Protein AF-A0A356U1D5-F1 (afdb_monomer)

Solvent-accessible surface area (backbone atoms only — not comparable to full-atom values): 4024 Å² total; per-residue (Å²): 136,84,82,77,84,58,64,79,46,73,59,91,96,42,64,34,29,73,44,76,57,70,70,41,42,51,49,33,20,30,52,48,24,48,49,40,40,72,70,64,66,46,82,69,54,76,65,33,62,71,68,54,32,54,80,57,90,56,66,84,80,48,88,44,63,74

Mean predicted aligned error: 4.84 Å

Radius of gyration: 13.39 Å; Cα contacts (8 Å, |Δi|>4): 65; chains: 1; bounding box: 29×35×30 Å

Structure (mmCIF, N/CA/C/O backbone):
data_AF-A0A356U1D5-F1
#
_entry.id   AF-A0A356U1D5-F1
#
loop_
_atom_site.group_PDB
_atom_site.id
_atom_site.type_symbol
_atom_site.label_atom_id
_atom_site.label_alt_id
_atom_site.label_comp_id
_atom_site.label_asym_id
_atom_site.label_entity_id
_atom_site.label_seq_id
_atom_site.pdbx_PDB_ins_code
_atom_site.Cartn_x
_atom_site.Cartn_y
_atom_site.Cartn_z
_atom_site.occupancy
_atom_site.B_iso_or_equiv
_atom_site.auth_seq_id
_atom_site.auth_comp_id
_atom_site.auth_asym_id
_atom_site.auth_atom_id
_atom_site.pdbx_PDB_model_num
ATOM 1 N N . MET A 1 1 ? 19.508 5.162 -19.540 1.00 39.59 1 MET A N 1
ATOM 2 C CA . MET A 1 1 ? 18.723 4.889 -18.320 1.00 39.59 1 MET A CA 1
ATOM 3 C C . MET A 1 1 ? 18.084 6.203 -17.915 1.00 39.59 1 MET A C 1
ATOM 5 O O . MET A 1 1 ? 18.737 7.023 -17.290 1.00 39.59 1 MET A O 1
ATOM 9 N N . THR A 1 2 ? 16.885 6.489 -18.414 1.00 45.19 2 THR A N 1
ATOM 10 C CA . THR A 1 2 ? 16.139 7.696 -18.039 1.00 45.19 2 THR A CA 1
ATOM 11 C C . THR A 1 2 ? 15.457 7.423 -16.704 1.00 45.19 2 THR A C 1
ATOM 13 O O . THR A 1 2 ? 14.502 6.654 -16.641 1.00 45.19 2 THR A O 1
ATOM 16 N N . ASN A 1 3 ? 16.014 7.997 -15.637 1.00 52.62 3 ASN A N 1
ATOM 17 C CA . ASN A 1 3 ? 15.433 8.017 -14.298 1.00 52.62 3 ASN A CA 1
ATOM 18 C C . ASN A 1 3 ? 14.186 8.907 -14.350 1.00 52.62 3 ASN A C 1
ATOM 20 O O . ASN A 1 3 ? 14.270 10.112 -14.143 1.00 52.62 3 ASN A O 1
ATOM 24 N N . ASP A 1 4 ? 13.036 8.347 -14.713 1.00 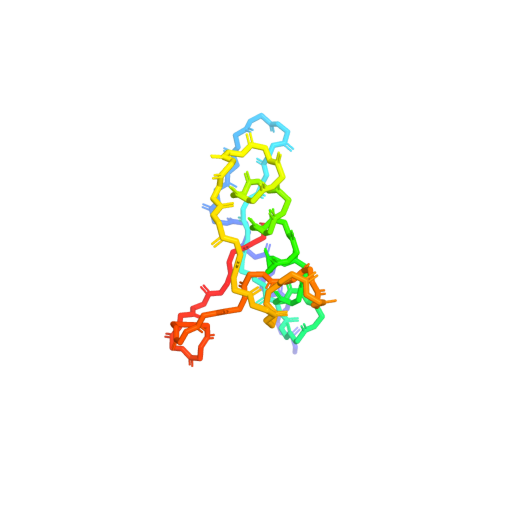58.88 4 ASP A N 1
ATOM 25 C CA . ASP A 1 4 ? 11.797 9.130 -14.748 1.00 58.88 4 ASP A CA 1
ATOM 26 C C . ASP A 1 4 ? 11.164 9.167 -13.349 1.00 58.88 4 ASP A C 1
ATOM 28 O O . ASP A 1 4 ? 10.136 8.540 -13.126 1.00 58.88 4 ASP A O 1
ATOM 32 N N . ASP A 1 5 ? 11.836 9.753 -12.354 1.00 65.50 5 ASP A N 1
ATOM 33 C CA . ASP A 1 5 ? 11.266 9.961 -11.006 1.00 65.50 5 ASP A CA 1
ATOM 34 C C . ASP A 1 5 ? 10.139 11.014 -11.051 1.00 65.50 5 ASP A C 1
ATOM 36 O O . ASP A 1 5 ? 10.100 11.948 -10.248 1.00 65.50 5 ASP A O 1
ATOM 40 N N . SER A 1 6 ? 9.251 10.926 -12.043 1.00 77.62 6 SER A N 1
ATOM 41 C CA . SER A 1 6 ? 8.142 11.842 -12.220 1.00 77.62 6 SER A CA 1
ATOM 42 C C . SER A 1 6 ? 7.177 11.667 -11.054 1.00 77.62 6 SER A C 1
ATOM 44 O O . SER A 1 6 ? 6.444 10.689 -10.919 1.00 77.62 6 SER A O 1
ATOM 46 N N . ILE A 1 7 ? 7.219 12.647 -10.158 1.00 80.31 7 ILE A N 1
ATOM 47 C CA . ILE A 1 7 ? 6.187 12.857 -9.154 1.00 80.31 7 ILE A CA 1
ATOM 48 C C . ILE A 1 7 ? 4.904 13.209 -9.916 1.00 80.31 7 ILE A C 1
ATOM 50 O O . ILE A 1 7 ? 4.858 14.221 -10.617 1.00 80.31 7 ILE A O 1
ATOM 54 N N . PHE A 1 8 ? 3.867 12.380 -9.785 1.00 88.44 8 PHE A N 1
ATOM 55 C CA . PHE A 1 8 ? 2.564 12.607 -10.422 1.00 88.44 8 PHE A CA 1
ATOM 56 C C . PHE A 1 8 ? 1.775 13.707 -9.723 1.00 88.44 8 PHE A C 1
ATOM 58 O O . PHE A 1 8 ? 1.052 14.462 -10.370 1.00 88.44 8 PHE A O 1
ATOM 65 N N . ALA A 1 9 ? 1.899 13.793 -8.399 1.00 90.06 9 ALA A N 1
ATOM 66 C CA . ALA A 1 9 ? 1.192 14.774 -7.592 1.00 90.06 9 ALA A CA 1
ATOM 67 C C . ALA A 1 9 ? 1.969 15.103 -6.316 1.00 90.06 9 ALA A C 1
ATOM 69 O O . ALA A 1 9 ? 2.678 14.261 -5.769 1.00 90.06 9 ALA A O 1
ATOM 70 N N . ALA A 1 10 ? 1.799 16.325 -5.820 1.00 92.38 10 ALA A N 1
ATOM 71 C CA . ALA A 1 10 ? 2.329 16.753 -4.534 1.00 92.38 10 ALA A CA 1
ATOM 72 C C . ALA A 1 10 ? 1.283 17.583 -3.784 1.00 92.38 10 ALA A C 1
ATOM 74 O O . ALA A 1 10 ? 0.568 18.385 -4.387 1.00 92.38 10 ALA A O 1
ATOM 75 N N . SER A 1 11 ? 1.201 17.398 -2.469 1.00 94.94 11 SER A N 1
ATOM 76 C CA . SER A 1 11 ? 0.328 18.162 -1.579 1.00 94.94 11 SER A CA 1
ATOM 77 C C . SER A 1 11 ? 0.994 18.320 -0.216 1.00 94.94 11 SER A C 1
ATOM 79 O O . SER A 1 11 ? 1.116 17.364 0.551 1.00 94.94 11 SER A O 1
ATOM 81 N N . GLY A 1 12 ? 1.444 19.538 0.094 1.00 94.69 12 GLY A N 1
ATOM 82 C CA . GLY A 1 12 ? 2.228 19.800 1.299 1.00 94.69 12 GLY A CA 1
ATOM 83 C C . GLY A 1 12 ? 3.500 18.949 1.324 1.00 94.69 12 GLY A C 1
ATOM 84 O O . GLY A 1 12 ? 4.307 19.019 0.403 1.00 94.69 12 GLY A O 1
ATOM 85 N N . ASN A 1 13 ? 3.648 18.129 2.366 1.00 93.50 13 ASN A N 1
ATOM 86 C CA . ASN A 1 13 ? 4.802 17.241 2.551 1.00 93.50 13 ASN A CA 1
ATOM 87 C C . ASN A 1 13 ? 4.612 15.849 1.922 1.00 93.50 13 ASN A C 1
ATOM 89 O O . ASN A 1 13 ? 5.432 14.965 2.154 1.00 93.50 13 ASN A O 1
ATOM 93 N N . LEU A 1 14 ? 3.526 15.636 1.176 1.00 92.94 14 LEU A N 1
ATOM 94 C CA . LEU A 1 14 ? 3.239 14.377 0.499 1.00 92.94 14 LEU A CA 1
ATOM 95 C C . LEU A 1 14 ? 3.538 14.512 -0.991 1.00 92.94 14 LEU A C 1
ATOM 97 O O . LEU A 1 14 ? 3.134 15.485 -1.629 1.00 92.94 14 LEU A O 1
ATOM 101 N N . THR A 1 15 ? 4.204 13.508 -1.544 1.00 92.88 15 THR A N 1
ATOM 102 C CA . THR A 1 15 ? 4.458 13.355 -2.978 1.00 92.88 15 THR A CA 1
ATOM 103 C C . THR A 1 15 ? 4.043 11.961 -3.391 1.00 92.88 15 THR A C 1
ATOM 105 O O . THR A 1 15 ? 4.289 11.026 -2.640 1.00 92.88 15 THR A O 1
ATOM 108 N N . VAL A 1 16 ? 3.464 11.834 -4.578 1.00 92.56 16 VAL A N 1
ATOM 109 C CA . VAL A 1 16 ? 3.013 10.563 -5.139 1.00 92.56 16 VAL A CA 1
ATOM 110 C C . VAL A 1 16 ? 3.816 10.265 -6.393 1.00 92.56 16 VAL A C 1
ATOM 112 O O . VAL A 1 16 ? 3.902 11.112 -7.288 1.00 92.56 16 VAL A O 1
ATOM 115 N N . ARG A 1 17 ? 4.373 9.061 -6.484 1.00 94.44 17 ARG A N 1
ATOM 116 C CA . ARG A 1 17 ? 5.079 8.553 -7.670 1.00 94.44 17 ARG A CA 1
ATOM 117 C C . ARG A 1 17 ? 4.706 7.097 -7.950 1.00 94.44 17 ARG A C 1
ATOM 119 O O . ARG A 1 17 ? 4.113 6.437 -7.106 1.00 94.44 17 ARG A O 1
ATOM 126 N N . LEU A 1 18 ? 5.093 6.578 -9.114 1.00 94.44 18 LEU A N 1
ATOM 127 C CA . LEU A 1 18 ? 5.025 5.139 -9.372 1.00 94.44 18 LEU A CA 1
ATOM 128 C C . LEU A 1 18 ? 6.147 4.413 -8.617 1.00 94.44 18 LEU A C 1
ATOM 130 O O . LEU A 1 18 ? 7.287 4.893 -8.559 1.00 94.44 18 LEU A O 1
ATOM 134 N N . ALA A 1 19 ? 5.823 3.242 -8.077 1.00 93.94 19 ALA A N 1
ATOM 135 C CA . ALA A 1 19 ? 6.774 2.296 -7.524 1.00 93.94 19 ALA A CA 1
ATOM 136 C C . ALA A 1 19 ? 7.588 1.627 -8.644 1.00 93.94 19 ALA A C 1
ATOM 138 O O . ALA A 1 19 ? 7.098 1.352 -9.741 1.00 93.94 19 ALA A O 1
ATOM 139 N N . ARG A 1 20 ? 8.856 1.349 -8.362 1.00 91.81 20 ARG A N 1
ATOM 140 C CA . ARG A 1 20 ? 9.863 0.867 -9.305 1.00 91.81 20 ARG A CA 1
ATOM 141 C C . ARG A 1 20 ? 10.421 -0.455 -8.824 1.00 91.81 20 ARG A C 1
ATOM 143 O O . ARG A 1 20 ? 11.403 -0.525 -8.090 1.00 91.81 20 ARG A O 1
ATOM 150 N N . GLY A 1 21 ? 9.794 -1.521 -9.303 1.00 92.81 21 GLY A N 1
ATOM 151 C CA . GLY A 1 21 ? 10.215 -2.884 -9.013 1.00 92.81 21 GLY A CA 1
ATOM 152 C C . GLY A 1 21 ? 9.712 -3.407 -7.670 1.00 92.81 21 GLY A C 1
ATOM 153 O O . GLY A 1 21 ? 8.941 -2.768 -6.956 1.00 92.81 21 GLY A O 1
ATOM 154 N N . ALA A 1 22 ? 10.140 -4.626 -7.352 1.00 94.25 22 ALA A N 1
ATOM 155 C CA . ALA A 1 22 ? 9.522 -5.440 -6.311 1.00 94.25 22 ALA A CA 1
ATOM 156 C C . ALA A 1 22 ? 9.656 -4.865 -4.890 1.00 94.25 22 ALA A C 1
ATOM 158 O O . ALA A 1 22 ? 8.751 -5.047 -4.075 1.00 94.25 22 ALA A O 1
ATOM 159 N N . GLU A 1 23 ? 10.759 -4.180 -4.579 1.00 95.69 23 GLU A N 1
ATOM 160 C CA . GLU A 1 23 ? 10.986 -3.615 -3.241 1.00 95.69 23 GLU A CA 1
ATOM 161 C C . GLU A 1 23 ? 9.997 -2.489 -2.930 1.00 95.69 23 GLU A C 1
ATOM 163 O O . GLU A 1 23 ? 9.387 -2.475 -1.862 1.00 95.69 23 GLU A O 1
ATOM 168 N N . GLU A 1 24 ? 9.772 -1.585 -3.882 1.00 95.75 24 GLU A N 1
ATOM 169 C CA . GLU A 1 24 ? 8.847 -0.466 -3.701 1.00 95.75 24 GLU A CA 1
ATOM 170 C C . GLU A 1 24 ? 7.386 -0.908 -3.772 1.00 95.75 24 GLU A C 1
ATOM 172 O O . GLU A 1 24 ? 6.565 -0.407 -3.012 1.00 95.75 24 GLU A O 1
ATOM 177 N N . ILE A 1 25 ? 7.067 -1.902 -4.607 1.00 95.81 25 ILE A N 1
ATOM 178 C CA . ILE A 1 25 ? 5.746 -2.549 -4.595 1.00 95.81 25 ILE A CA 1
ATOM 179 C C . ILE A 1 25 ? 5.477 -3.157 -3.214 1.00 95.81 25 ILE A C 1
ATOM 181 O O . ILE A 1 25 ? 4.417 -2.951 -2.629 1.00 95.81 25 ILE A O 1
ATOM 185 N N . THR A 1 26 ? 6.466 -3.844 -2.636 1.00 96.56 26 THR A N 1
ATOM 186 C CA . THR A 1 26 ? 6.348 -4.394 -1.278 1.00 96.56 26 THR A CA 1
ATOM 187 C C . THR A 1 26 ? 6.167 -3.286 -0.235 1.00 96.56 26 THR A C 1
ATOM 189 O O . THR A 1 26 ? 5.416 -3.463 0.724 1.00 96.56 26 THR A O 1
ATOM 192 N N . ALA A 1 27 ? 6.826 -2.137 -0.408 1.00 96.38 27 ALA A N 1
ATOM 193 C CA . ALA A 1 27 ? 6.650 -0.984 0.470 1.00 96.38 27 ALA A CA 1
ATOM 194 C C . ALA A 1 27 ? 5.230 -0.395 0.368 1.00 96.38 27 ALA A C 1
ATOM 196 O O . ALA A 1 27 ? 4.612 -0.139 1.401 1.00 96.38 27 ALA A O 1
ATOM 197 N N . ALA A 1 28 ? 4.676 -0.270 -0.842 1.00 96.25 28 ALA A N 1
ATOM 198 C CA . ALA A 1 28 ? 3.294 0.163 -1.061 1.00 96.25 28 ALA A CA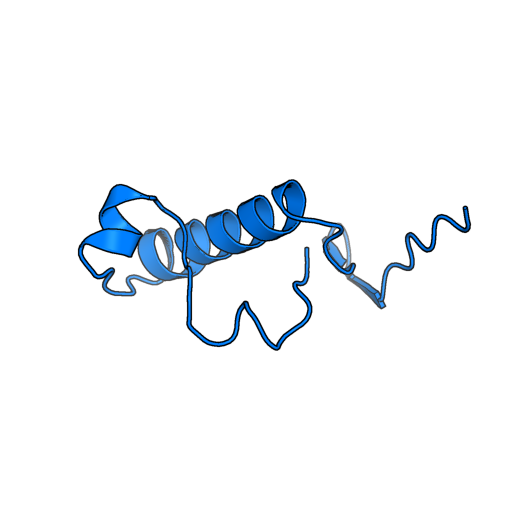 1
ATOM 199 C C . ALA A 1 28 ? 2.278 -0.808 -0.426 1.00 96.25 28 ALA A C 1
ATOM 201 O O . ALA A 1 28 ? 1.367 -0.382 0.283 1.00 96.25 28 ALA A O 1
ATOM 202 N N . GLN A 1 29 ? 2.470 -2.120 -0.602 1.00 97.06 29 GLN A N 1
ATOM 203 C CA . GLN A 1 29 ? 1.633 -3.162 0.014 1.00 97.06 29 GLN A CA 1
ATOM 204 C C . GLN A 1 29 ? 1.682 -3.127 1.548 1.00 97.06 29 GLN A C 1
ATOM 206 O O . GLN A 1 29 ? 0.675 -3.377 2.211 1.00 97.06 29 GLN A O 1
ATOM 211 N N . ARG A 1 30 ? 2.847 -2.817 2.129 1.00 97.50 30 ARG A N 1
ATOM 212 C CA . ARG A 1 30 ? 2.997 -2.645 3.580 1.00 97.50 30 ARG A CA 1
ATOM 213 C C . ARG A 1 30 ? 2.254 -1.409 4.078 1.00 97.50 30 ARG A C 1
ATOM 215 O O . ARG A 1 30 ? 1.516 -1.515 5.049 1.00 97.50 30 ARG A O 1
ATOM 222 N N . LEU A 1 31 ? 2.400 -0.274 3.392 1.00 96.38 31 LEU A N 1
ATOM 223 C CA . LEU A 1 31 ? 1.693 0.958 3.744 1.00 96.38 31 LEU A CA 1
ATOM 224 C C . LEU A 1 31 ? 0.171 0.759 3.698 1.00 96.38 31 LEU A C 1
ATOM 226 O O . LEU A 1 31 ? -0.538 1.146 4.622 1.00 96.38 31 LEU A O 1
ATOM 230 N N . ARG A 1 32 ? -0.333 0.094 2.651 1.00 96.75 32 ARG A N 1
ATOM 231 C CA . ARG A 1 32 ? -1.746 -0.303 2.558 1.00 96.75 32 ARG A CA 1
ATOM 232 C C . ARG A 1 32 ? -2.168 -1.182 3.731 1.00 96.75 32 ARG A C 1
ATOM 234 O O . ARG A 1 32 ? -3.260 -0.992 4.258 1.00 96.75 32 ARG A O 1
ATOM 241 N N . TYR A 1 33 ? -1.310 -2.115 4.154 1.00 97.31 33 TYR A N 1
ATOM 242 C CA . TYR A 1 33 ? -1.610 -2.972 5.295 1.00 97.31 33 TYR A CA 1
ATOM 243 C C . TYR A 1 33 ? -1.786 -2.158 6.589 1.00 97.31 33 TYR A C 1
ATO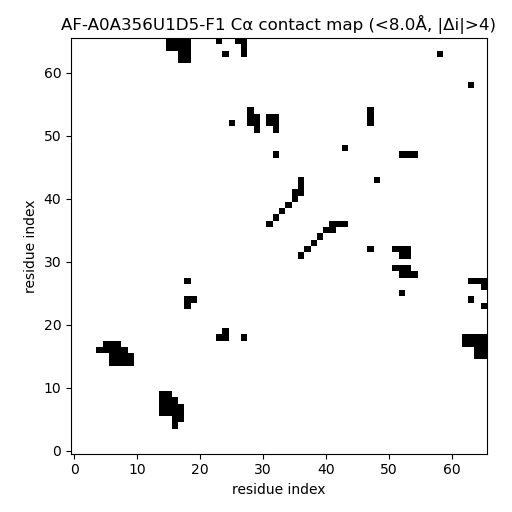M 245 O O . TYR A 1 33 ? -2.786 -2.310 7.290 1.00 97.31 33 TYR A O 1
ATOM 253 N N . GLU A 1 34 ? -0.833 -1.270 6.876 1.00 97.56 34 GLU A N 1
ATOM 254 C CA . GLU A 1 34 ? -0.849 -0.387 8.049 1.00 97.56 34 GLU A CA 1
ATOM 255 C C . GLU A 1 34 ? -2.125 0.471 8.065 1.00 97.56 34 GLU A C 1
ATOM 257 O O . GLU A 1 34 ? -2.898 0.432 9.022 1.00 97.56 34 GLU A O 1
ATOM 262 N N . VAL A 1 35 ? -2.431 1.147 6.957 1.00 96.75 35 VAL A N 1
ATOM 263 C CA . VAL A 1 35 ? -3.616 2.010 6.870 1.00 96.75 35 VAL A CA 1
ATOM 264 C C . VAL A 1 35 ? -4.911 1.200 6.959 1.00 96.75 35 VAL A C 1
ATOM 266 O O . VAL A 1 35 ? -5.774 1.488 7.786 1.00 96.75 35 VAL A O 1
ATOM 269 N N . PHE A 1 36 ? -5.097 0.175 6.125 1.00 96.62 36 PHE A N 1
ATOM 270 C CA . PHE A 1 36 ? -6.400 -0.482 6.035 1.00 96.62 36 PHE A CA 1
ATOM 271 C C . PHE A 1 36 ? -6.688 -1.411 7.211 1.00 96.62 36 PHE A C 1
ATOM 273 O O . PHE A 1 36 ? -7.805 -1.396 7.731 1.00 96.62 36 PHE A O 1
ATOM 280 N N . TYR A 1 37 ? -5.714 -2.204 7.651 1.00 96.25 37 TYR A N 1
ATOM 281 C CA . TYR A 1 37 ? -5.946 -3.225 8.673 1.00 96.25 37 TYR A CA 1
ATOM 282 C C . TYR A 1 37 ? -5.620 -2.720 10.073 1.00 96.25 37 TYR A C 1
ATOM 284 O O . TYR A 1 37 ? -6.387 -2.995 10.997 1.00 96.25 37 TYR A O 1
ATOM 292 N N . GLU A 1 38 ? -4.521 -1.979 10.246 1.00 95.75 38 GLU A N 1
ATOM 293 C CA . GLU A 1 38 ? -4.118 -1.504 11.575 1.00 95.75 38 GLU A CA 1
ATOM 294 C C . GLU A 1 38 ? -4.873 -0.227 11.979 1.00 95.75 38 GLU A C 1
ATOM 296 O O . GLU A 1 38 ? -5.351 -0.145 13.111 1.00 95.75 38 GLU A O 1
ATOM 301 N N . GLU A 1 39 ? -5.058 0.732 11.066 1.00 97.25 39 GLU A N 1
ATOM 302 C CA . GLU A 1 39 ? -5.746 1.997 11.376 1.00 97.25 39 GLU A CA 1
ATOM 303 C C . GLU A 1 39 ? -7.256 1.962 11.088 1.00 97.25 39 GLU A C 1
ATOM 305 O O . GLU A 1 39 ? -8.056 2.444 11.894 1.00 97.25 39 GLU A O 1
ATOM 310 N N . MET A 1 40 ? -7.675 1.385 9.956 1.00 96.44 40 MET A N 1
ATOM 311 C CA . MET A 1 40 ? -9.073 1.422 9.490 1.00 96.44 40 MET A CA 1
ATOM 312 C C . MET A 1 40 ? -9.887 0.152 9.797 1.00 96.44 40 MET A C 1
ATOM 314 O O . MET A 1 40 ? -11.044 0.050 9.382 1.00 96.44 40 MET A O 1
ATOM 318 N N . ALA A 1 41 ? -9.325 -0.791 10.559 1.00 94.12 41 ALA A N 1
ATOM 319 C CA . ALA A 1 41 ? -9.992 -2.005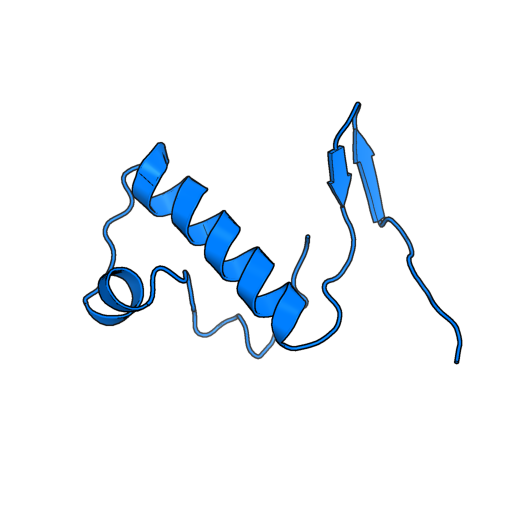 11.040 1.00 94.12 41 ALA A CA 1
ATOM 320 C C . ALA A 1 41 ? -10.567 -2.931 9.943 1.00 94.12 41 ALA A C 1
ATOM 322 O O . ALA A 1 41 ? -11.552 -3.648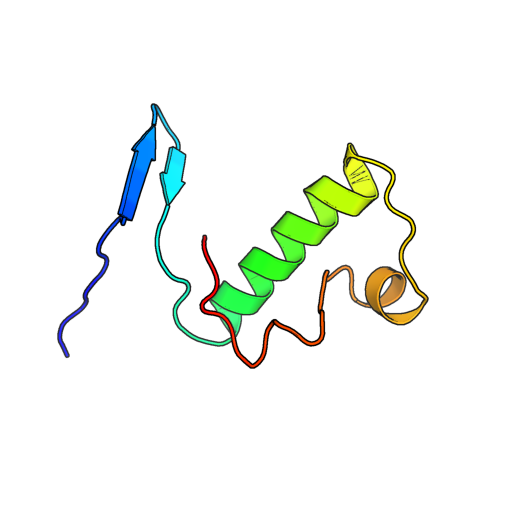 10.172 1.00 94.12 41 ALA A O 1
ATOM 323 N N . ALA A 1 42 ? -9.950 -2.959 8.758 1.00 95.44 42 ALA A N 1
ATOM 324 C CA . ALA A 1 42 ? -10.178 -4.024 7.787 1.00 95.44 42 ALA A CA 1
ATOM 325 C C . ALA A 1 42 ? -9.795 -5.388 8.387 1.00 95.44 42 ALA A C 1
ATOM 327 O O . ALA A 1 42 ? -8.955 -5.491 9.283 1.00 95.44 42 ALA A O 1
ATOM 328 N N . LYS A 1 43 ? -10.430 -6.460 7.906 1.00 94.56 43 LYS A N 1
ATOM 329 C CA . LYS A 1 43 ? -10.189 -7.819 8.410 1.00 94.56 43 LYS A CA 1
ATOM 330 C C . LYS A 1 43 ? -9.213 -8.545 7.486 1.00 94.56 43 LYS A C 1
ATOM 332 O O . LYS A 1 43 ? -9.604 -8.804 6.348 1.00 94.56 43 LYS A O 1
ATOM 337 N N . PRO A 1 44 ? -7.994 -8.877 7.946 1.00 93.56 44 PRO A N 1
ATOM 338 C CA . PRO A 1 44 ? -7.045 -9.613 7.125 1.00 93.56 44 PRO A CA 1
ATOM 339 C C . PRO A 1 44 ? -7.466 -11.077 7.021 1.00 93.56 44 PRO A C 1
ATOM 341 O O . PRO A 1 44 ? -8.007 -11.644 7.975 1.00 93.56 44 PRO A O 1
ATOM 344 N N . ASP A 1 45 ? -7.201 -11.685 5.868 1.00 94.69 45 ASP A N 1
ATOM 345 C CA . ASP A 1 45 ? -7.140 -13.139 5.774 1.00 94.69 45 ASP A CA 1
ATOM 346 C C . ASP A 1 45 ? -5.836 -13.66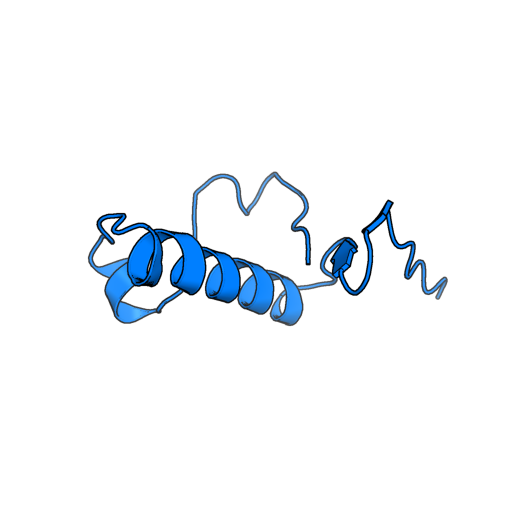5 6.405 1.00 94.69 45 ASP A C 1
ATOM 348 O O . ASP A 1 45 ? -4.965 -12.896 6.831 1.00 94.69 45 ASP A O 1
ATOM 352 N N . ASP A 1 46 ? -5.695 -14.988 6.484 1.00 95.19 46 ASP A N 1
ATOM 353 C CA . ASP A 1 46 ? -4.539 -15.616 7.129 1.00 95.19 46 ASP A CA 1
ATOM 354 C C . ASP A 1 46 ? -3.205 -15.219 6.467 1.00 95.19 46 ASP A C 1
ATOM 356 O O . ASP A 1 46 ? -2.187 -15.064 7.147 1.00 95.19 46 ASP A O 1
ATOM 360 N N . MET A 1 47 ? -3.199 -15.018 5.144 1.00 94.12 47 MET A N 1
ATOM 361 C CA . MET A 1 47 ? -1.993 -14.683 4.387 1.00 94.12 47 MET A CA 1
ATOM 362 C C . MET A 1 47 ? -1.583 -13.223 4.610 1.00 94.12 47 MET A C 1
ATOM 364 O O . MET A 1 47 ? -0.402 -12.940 4.853 1.00 94.12 47 MET A O 1
ATOM 368 N N . ALA A 1 48 ? -2.539 -12.297 4.560 1.00 94.50 48 ALA A N 1
ATOM 369 C CA . ALA A 1 48 ? -2.320 -10.884 4.845 1.00 94.50 48 ALA A CA 1
ATOM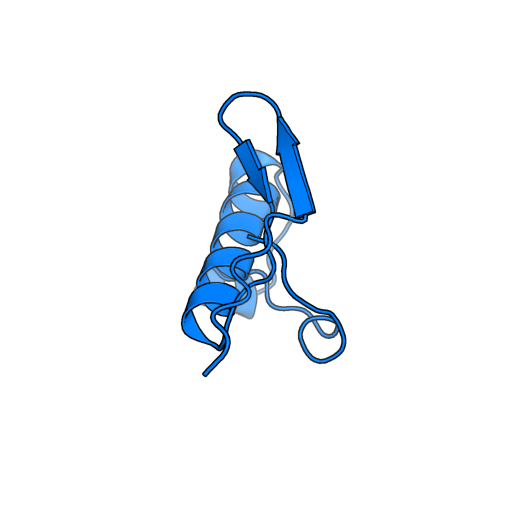 370 C C . ALA A 1 48 ? -1.867 -10.693 6.299 1.00 94.50 48 ALA A C 1
ATOM 372 O O . ALA A 1 48 ? -0.879 -10.003 6.550 1.00 94.50 48 ALA A O 1
ATOM 373 N N . ALA A 1 49 ? -2.503 -11.384 7.252 1.00 94.56 49 ALA A N 1
ATOM 374 C CA . ALA A 1 49 ? -2.134 -11.329 8.666 1.00 94.56 49 ALA A CA 1
ATOM 375 C C . ALA A 1 49 ? -0.705 -11.843 8.923 1.00 94.56 49 ALA A C 1
ATOM 377 O O . ALA A 1 49 ? 0.029 -11.270 9.733 1.00 94.56 49 ALA A O 1
ATOM 378 N N . GLN A 1 50 ? -0.288 -12.911 8.232 1.00 96.94 50 GLN A N 1
ATOM 379 C CA . GLN A 1 50 ? 1.046 -13.489 8.399 1.00 96.94 50 GLN A CA 1
ATOM 380 C C . GLN A 1 50 ? 2.144 -12.648 7.734 1.00 96.94 50 GLN A C 1
ATOM 382 O O . GLN A 1 50 ? 3.209 -12.448 8.319 1.00 96.94 50 GLN A O 1
ATOM 387 N N . SER A 1 51 ? 1.907 -12.172 6.510 1.00 96.56 51 SER A N 1
ATOM 388 C CA . SER A 1 51 ? 2.901 -11.414 5.738 1.00 96.56 51 SER A CA 1
ATOM 389 C C . SER A 1 51 ? 2.977 -9.936 6.128 1.00 96.56 51 SER A C 1
ATOM 391 O O . SER A 1 51 ? 4.019 -9.307 5.919 1.00 96.56 51 SER A O 1
ATOM 393 N N . ARG A 1 52 ? 1.901 -9.393 6.715 1.00 97.12 52 ARG A N 1
ATOM 394 C CA . ARG A 1 52 ? 1.683 -7.955 6.934 1.00 97.12 52 ARG A CA 1
ATOM 395 C C . ARG A 1 52 ? 1.841 -7.139 5.654 1.00 97.12 52 ARG A C 1
ATOM 397 O O . ARG A 1 52 ? 2.480 -6.087 5.647 1.00 97.12 52 ARG A O 1
ATOM 404 N N . LEU A 1 53 ? 1.322 -7.688 4.562 1.00 97.38 53 LEU A N 1
ATOM 405 C CA . LEU A 1 53 ? 1.274 -7.064 3.251 1.00 97.38 53 LEU A CA 1
ATOM 406 C C . LEU A 1 53 ? -0.148 -7.199 2.724 1.00 97.38 53 LEU A C 1
ATOM 408 O O . LEU A 1 53 ? -0.7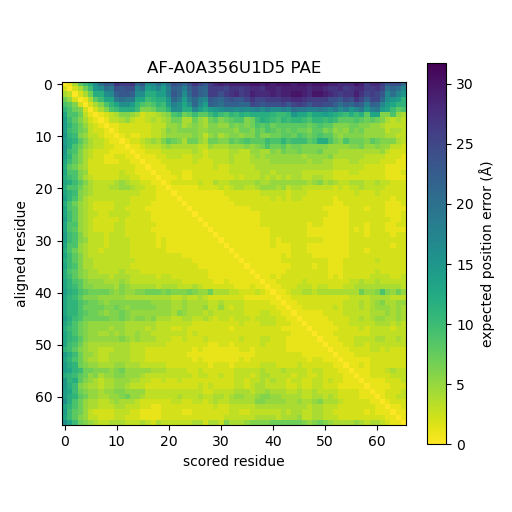08 -8.295 2.721 1.00 97.38 53 LEU A O 1
ATOM 412 N N . ASP A 1 54 ? -0.706 -6.091 2.254 1.00 96.62 54 ASP A N 1
ATOM 413 C CA . ASP A 1 54 ? -1.985 -6.084 1.557 1.00 96.62 54 ASP A CA 1
ATOM 414 C C . ASP A 1 54 ? -1.757 -6.440 0.084 1.00 96.62 54 ASP A C 1
ATOM 416 O O . ASP A 1 54 ? -1.642 -5.558 -0.765 1.00 96.62 54 ASP A O 1
ATOM 420 N N . ARG A 1 55 ? -1.581 -7.741 -0.184 1.00 95.31 55 ARG A N 1
ATOM 421 C CA . ARG A 1 55 ? -1.441 -8.285 -1.540 1.00 95.31 55 ARG A CA 1
ATOM 422 C C . ARG A 1 55 ? -2.797 -8.675 -2.089 1.00 95.31 55 ARG A C 1
ATOM 424 O O . ARG A 1 55 ? -3.486 -9.482 -1.465 1.00 95.31 55 ARG A O 1
ATOM 431 N N . ASP A 1 56 ? -3.134 -8.189 -3.275 1.00 91.69 56 ASP A N 1
ATOM 432 C CA . ASP A 1 56 ? -4.399 -8.525 -3.922 1.00 91.69 56 ASP A CA 1
ATOM 433 C C . ASP A 1 56 ? -4.235 -8.907 -5.409 1.00 91.69 56 ASP A C 1
ATOM 435 O O . ASP A 1 56 ? -3.169 -8.704 -5.994 1.00 91.69 56 ASP A O 1
ATOM 439 N N . PRO A 1 57 ? -5.268 -9.498 -6.048 1.00 92.81 57 PRO A N 1
ATOM 440 C CA . PRO A 1 57 ? -5.192 -9.928 -7.448 1.00 92.81 57 PRO A CA 1
ATOM 441 C C . PRO A 1 57 ? -4.985 -8.805 -8.474 1.00 92.81 57 PRO A C 1
ATOM 443 O O . PRO A 1 57 ? -4.710 -9.095 -9.637 1.00 92.81 57 PRO A O 1
ATOM 446 N N . TYR A 1 58 ? -5.170 -7.542 -8.090 1.00 92.81 58 TYR A N 1
ATOM 447 C CA . TYR A 1 58 ? -4.972 -6.393 -8.967 1.00 92.81 58 TYR A CA 1
ATOM 448 C C . TYR A 1 58 ? -3.515 -5.930 -8.997 1.00 92.81 58 TYR A C 1
ATOM 450 O O . TYR A 1 58 ? -3.127 -5.249 -9.946 1.00 92.81 58 TYR A O 1
ATOM 458 N N . ASP A 1 59 ? -2.695 -6.341 -8.027 1.00 92.31 59 ASP A N 1
ATOM 459 C CA . ASP A 1 59 ? -1.276 -5.985 -7.959 1.00 92.31 59 ASP A CA 1
ATOM 460 C C . ASP A 1 59 ? -0.486 -6.398 -9.218 1.00 92.31 59 ASP A C 1
ATOM 462 O O . ASP A 1 59 ? 0.519 -5.764 -9.538 1.00 92.31 59 ASP A O 1
ATOM 466 N N . ASP A 1 60 ? -0.948 -7.427 -9.941 1.00 91.00 60 ASP A N 1
ATOM 467 C CA . ASP A 1 60 ? -0.330 -7.937 -11.175 1.00 91.00 60 ASP A CA 1
ATOM 468 C C . ASP A 1 60 ? -0.697 -7.127 -12.433 1.00 91.00 60 ASP A C 1
ATOM 470 O O . ASP A 1 60 ? -0.047 -7.261 -13.472 1.00 91.00 60 ASP A O 1
ATOM 474 N N . VAL A 1 61 ? -1.762 -6.321 -12.375 1.00 93.75 61 VAL A N 1
ATOM 475 C CA . VAL A 1 61 ? -2.314 -5.604 -13.542 1.00 93.75 61 VAL A CA 1
ATOM 476 C C . VAL A 1 61 ? -2.331 -4.087 -13.377 1.00 93.75 61 VAL A C 1
ATOM 478 O O . VAL A 1 61 ? -2.545 -3.376 -14.359 1.00 93.75 61 VAL A O 1
ATOM 481 N N . CYS A 1 62 ? -2.109 -3.594 -12.161 1.00 92.88 62 CYS A N 1
ATOM 482 C CA . CYS A 1 62 ? -2.078 -2.177 -11.833 1.00 92.88 62 CYS A CA 1
ATOM 483 C C . CYS A 1 62 ? -0.652 -1.716 -11.523 1.00 92.88 62 CYS A C 1
ATOM 485 O O . CYS A 1 62 ? 0.121 -2.420 -10.875 1.00 92.88 62 CYS A O 1
ATOM 487 N N . ASP A 1 63 ? -0.333 -0.486 -11.924 1.00 92.31 63 ASP A N 1
ATOM 488 C CA . ASP A 1 63 ? 0.845 0.190 -11.398 1.00 92.31 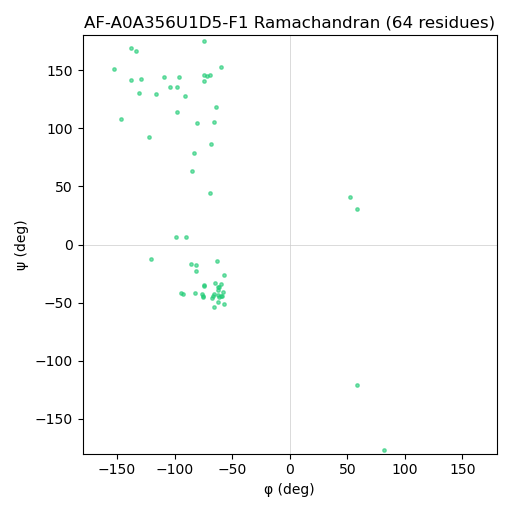63 ASP A CA 1
ATOM 489 C C . ASP A 1 63 ? 0.631 0.552 -9.919 1.00 92.31 63 ASP A C 1
ATOM 491 O O . ASP A 1 63 ? -0.474 0.896 -9.490 1.00 92.31 63 ASP A O 1
ATOM 495 N N . HIS A 1 64 ? 1.710 0.511 -9.140 1.00 93.25 64 HIS A N 1
ATOM 496 C CA . HIS A 1 64 ? 1.673 0.792 -7.705 1.00 93.25 64 HIS A CA 1
ATOM 497 C C . HIS A 1 64 ? 2.101 2.226 -7.433 1.00 93.25 64 HIS A C 1
ATOM 499 O O . HIS A 1 64 ? 3.096 2.690 -7.990 1.00 93.25 64 HIS A O 1
ATOM 505 N N . LEU A 1 65 ? 1.374 2.918 -6.558 1.00 93.12 65 LEU A N 1
ATOM 506 C CA . LEU A 1 65 ? 1.723 4.264 -6.107 1.00 93.12 65 LEU A CA 1
ATOM 507 C C . LEU A 1 65 ? 2.477 4.206 -4.778 1.00 93.12 65 LEU A C 1
ATOM 509 O O . LEU A 1 65 ? 2.160 3.381 -3.920 1.00 93.12 65 LEU A O 1
ATOM 513 N N . LEU A 1 66 ? 3.445 5.108 -4.625 1.00 89.81 66 LEU A N 1
ATOM 514 C CA . LEU A 1 66 ? 4.194 5.350 -3.394 1.00 89.81 66 LEU A CA 1
ATOM 515 C C . LEU A 1 66 ? 4.119 6.827 -3.004 1.00 89.81 66 LEU A C 1
ATOM 517 O O . LEU A 1 66 ? 4.239 7.674 -3.927 1.00 89.81 66 LEU A O 1
#

Sequence (66 aa):
MTNDDSIFAASGNLTVRLARGAEEITAAQRLRYEVFYEEMAAKPDDMAAQSRLDRDPYDDVCDHLL

Secondary structure (DSSP, 8-state):
--------EEETTEEE-B--SHHHHHHHHHHHHIIIIIIS-----HHHHHHT----TTTTTSPPB-

pLDDT: mean 90.88, std 11.8, range [39.59, 97.56]

Foldseek 3Di:
DPPCQDFPDDDVPDTKGWADDDVRLQVLQLVCLCCCCVPVPDDDDPVCVVSSGNDDPCSVPDTGMD